Protein AF-A0A8C1HRS9-F1 (afdb_monomer)

Organism: Cyprinus carpio (NCBI:txid7962)

Solvent-accessible surface area (backbone atoms only — not comparable to full-atom values): 5341 Å² total; per-residue (Å²): 142,86,83,87,59,104,59,90,79,57,84,80,65,82,63,84,76,86,75,82,62,82,90,77,55,58,46,78,40,76,22,83,53,67,55,44,83,44,75,45,67,90,46,92,89,53,90,66,69,50,73,48,82,41,48,61,64,68,68,46,60,44,94,85,78,59,52,44,37,26,45,39,83,44,86,74,88,130

InterPro domains:
  IPR002124 Cytochrome c oxidase, subunit Vb [PF01215] (23-72)
  IPR002124 Cytochrome c oxidase, subunit Vb [PS51359] (1-78)
  IPR002124 Cytochrome c oxidase, subunit Vb [PTHR10122] (2-78)
  IPR036972 Cytochrome c oxidase, subunit Vb superfamily [G3DSA:2.60.11.10] (1-78)

Secondary structure (DSSP, 8-state):
---SSS----TT--SPPPP---SSSPEEEEESSSEEEEEE--STT--PPEEEEEEBSSPEEPTTT--EEEEEE-PPP-

Foldseek 3Di:
DPPPDPDPDPVPCPDDQDDDDPDPDAREDEDQDQKDWDWDDPDPPDPDTQIDIDGADAWDARPPPRGTHHYDYDDDDD

Mean predicted aligned error: 8.27 Å

Sequence (78 aa):
EASKKGTCTDPYSILKPQEYPLNKNPLIVSSVTNERIAGCVYEEDKTAVVWFWLHQGEAQRCPCCGSNYKLVPHELPH

Structure (mmCIF, N/CA/C/O backbone):
data_AF-A0A8C1HRS9-F1
#
_entry.id   AF-A0A8C1HRS9-F1
#
loop_
_atom_site.group_PDB
_atom_site.id
_atom_site.type_symbol
_atom_site.label_atom_id
_atom_site.label_alt_id
_atom_site.label_comp_id
_atom_site.label_asym_id
_atom_site.label_entity_id
_atom_site.label_seq_id
_atom_site.pdbx_PDB_ins_code
_atom_site.Cartn_x
_atom_site.Cartn_y
_atom_site.Cartn_z
_a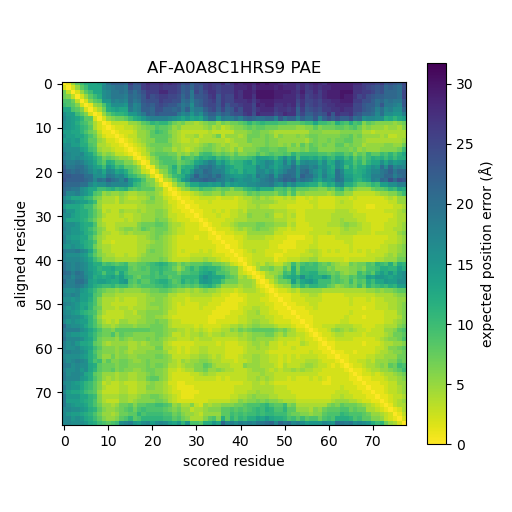tom_site.occupancy
_atom_site.B_iso_or_equiv
_atom_site.auth_seq_id
_atom_site.auth_comp_id
_atom_site.auth_asym_id
_atom_site.auth_atom_id
_atom_site.pdbx_PDB_model_num
ATOM 1 N N . GLU A 1 1 ? 12.625 14.247 23.663 1.00 31.14 1 GLU A N 1
ATOM 2 C CA . GLU A 1 1 ? 12.048 13.111 24.419 1.00 31.14 1 GLU A CA 1
ATOM 3 C C . GLU A 1 1 ? 10.733 12.604 23.798 1.00 31.14 1 GLU A C 1
ATOM 5 O O . GLU A 1 1 ? 9.696 12.632 24.440 1.00 31.14 1 GLU A O 1
ATOM 10 N N . ALA A 1 2 ? 10.752 12.107 22.555 1.00 35.00 2 ALA A N 1
ATOM 11 C CA . ALA A 1 2 ? 9.552 11.579 21.876 1.00 35.00 2 ALA A CA 1
ATOM 12 C C . ALA A 1 2 ? 9.713 10.105 21.448 1.00 35.00 2 ALA A C 1
ATOM 14 O O . ALA A 1 2 ? 9.075 9.643 20.513 1.00 35.00 2 ALA A O 1
ATOM 15 N N . SER A 1 3 ? 10.598 9.363 22.126 1.00 36.97 3 SER A N 1
ATOM 16 C CA . SER A 1 3 ? 11.001 7.996 21.752 1.00 36.97 3 SER A CA 1
ATOM 17 C C . SER A 1 3 ? 10.544 6.939 22.772 1.00 36.97 3 SER A C 1
ATOM 19 O O . SER A 1 3 ? 11.273 6.013 23.114 1.00 36.97 3 SER A O 1
ATOM 21 N N . LYS A 1 4 ? 9.335 7.092 23.329 1.00 39.81 4 LYS A N 1
ATOM 22 C CA . LYS A 1 4 ? 8.738 6.119 24.265 1.00 39.81 4 LYS A CA 1
ATOM 23 C C . LYS A 1 4 ? 7.305 5.762 23.870 1.00 39.81 4 LYS A C 1
ATOM 25 O O . LYS A 1 4 ? 6.360 6.042 24.594 1.00 39.81 4 LYS A O 1
ATOM 30 N N . LYS A 1 5 ? 7.168 5.152 22.697 1.00 38.66 5 LYS A N 1
ATOM 31 C CA . LYS A 1 5 ? 6.137 4.183 22.279 1.00 38.66 5 LYS A CA 1
ATOM 32 C C . LYS A 1 5 ? 6.565 3.730 20.883 1.00 38.66 5 LYS A C 1
ATOM 34 O O . LYS A 1 5 ? 7.060 4.552 20.125 1.00 38.66 5 LYS A O 1
ATOM 39 N N . GLY A 1 6 ? 6.467 2.441 20.568 1.00 40.25 6 GLY A N 1
ATOM 40 C CA . GLY A 1 6 ? 6.966 1.818 19.329 1.00 40.25 6 GLY A CA 1
ATOM 41 C C . GLY A 1 6 ? 6.246 2.235 18.038 1.00 40.25 6 GLY A C 1
ATOM 42 O O . GLY A 1 6 ? 6.013 1.407 17.169 1.00 40.25 6 GLY A O 1
ATOM 43 N N . THR A 1 7 ? 5.883 3.504 17.923 1.00 43.00 7 THR A N 1
ATOM 44 C CA . THR A 1 7 ? 5.305 4.166 16.764 1.00 43.00 7 THR A CA 1
ATOM 45 C C . THR A 1 7 ? 5.997 5.519 16.680 1.00 43.00 7 THR A C 1
ATOM 47 O O . THR A 1 7 ? 5.677 6.439 17.433 1.00 43.00 7 THR A O 1
ATOM 50 N N . CYS A 1 8 ? 6.977 5.645 15.787 1.00 44.91 8 CYS A N 1
ATOM 51 C CA . CYS A 1 8 ? 7.308 6.952 15.238 1.00 44.91 8 CYS A CA 1
ATOM 52 C C . CYS A 1 8 ? 6.064 7.364 14.443 1.00 44.91 8 CYS A C 1
ATOM 54 O O . CYS A 1 8 ? 5.875 6.924 13.312 1.00 44.91 8 CYS A O 1
ATOM 56 N N . THR A 1 9 ? 5.113 8.019 15.112 1.00 64.31 9 THR A N 1
ATOM 57 C CA . THR A 1 9 ? 3.819 8.351 14.523 1.00 64.31 9 THR A CA 1
ATOM 58 C C . THR A 1 9 ? 4.071 9.485 13.549 1.00 64.31 9 THR A C 1
ATOM 60 O O . THR A 1 9 ? 4.186 10.640 13.947 1.00 64.31 9 THR A O 1
ATOM 63 N N . ASP A 1 10 ? 4.233 9.125 12.285 1.00 75.06 10 ASP A N 1
ATOM 64 C CA . ASP A 1 10 ? 4.184 10.028 11.149 1.00 75.06 10 ASP A CA 1
ATOM 65 C C . ASP A 1 10 ? 2.741 10.035 10.618 1.00 75.06 10 ASP A C 1
ATOM 67 O O . ASP A 1 10 ? 2.416 9.281 9.695 1.00 75.06 10 ASP A O 1
ATOM 71 N N . PRO A 1 11 ? 1.829 10.817 11.236 1.00 80.38 11 PRO A N 1
ATOM 72 C CA . PRO A 1 11 ? 0.424 10.846 10.832 1.00 80.38 11 PRO A CA 1
ATOM 73 C C . PRO A 1 11 ? 0.268 11.337 9.390 1.00 80.38 11 PRO A C 1
ATOM 75 O O . PRO A 1 11 ? -0.659 10.942 8.690 1.00 80.38 11 PRO A O 1
ATOM 78 N N . TYR A 1 12 ? 1.210 12.152 8.916 1.00 82.50 12 TYR A N 1
ATOM 79 C CA . TYR A 1 12 ? 1.142 12.804 7.616 1.00 82.50 12 TYR A CA 1
ATOM 80 C C . TYR A 1 12 ? 1.943 12.090 6.518 1.00 82.50 12 TYR A C 1
ATOM 82 O O . TYR A 1 12 ? 2.034 12.616 5.413 1.00 82.50 12 TYR A O 1
ATOM 90 N N . SER A 1 13 ? 2.468 10.883 6.771 1.00 82.25 13 SER A N 1
ATOM 91 C CA . SER A 1 13 ? 3.241 10.099 5.786 1.00 82.25 13 SER A CA 1
ATOM 92 C C . SER A 1 13 ? 4.412 10.883 5.152 1.00 82.25 13 SER A C 1
ATOM 94 O O . SER A 1 13 ? 4.674 10.755 3.957 1.00 82.25 13 SER A O 1
ATOM 96 N N . ILE A 1 14 ? 5.088 11.728 5.935 1.00 84.12 14 ILE A N 1
ATOM 97 C CA . ILE A 1 14 ? 6.262 12.515 5.534 1.00 84.12 14 ILE A CA 1
ATOM 98 C C . ILE A 1 14 ? 7.484 11.613 5.312 1.00 84.12 14 ILE A C 1
ATOM 100 O O . ILE A 1 14 ? 8.322 11.884 4.450 1.00 84.12 14 ILE A O 1
ATOM 104 N N . LEU A 1 15 ? 7.617 10.552 6.103 1.00 83.00 15 LEU A N 1
ATOM 105 C CA . LEU A 1 15 ? 8.744 9.635 6.059 1.00 83.00 15 LEU A CA 1
ATOM 106 C C . LEU A 1 15 ? 8.456 8.471 5.113 1.00 83.00 15 LEU A C 1
ATOM 108 O O . LEU A 1 15 ? 7.331 7.978 5.002 1.00 83.00 15 LEU A O 1
ATOM 112 N N . LYS A 1 16 ? 9.514 7.980 4.458 1.00 76.88 16 LYS A N 1
ATOM 113 C CA . LYS A 1 16 ? 9.427 6.748 3.674 1.00 76.88 16 LYS A CA 1
ATOM 114 C C . LYS A 1 16 ? 9.027 5.595 4.613 1.00 76.88 16 LYS A C 1
ATOM 116 O O . LYS A 1 16 ? 9.689 5.408 5.639 1.00 76.88 16 LYS A O 1
ATOM 121 N N . PRO A 1 17 ? 7.985 4.811 4.280 1.00 72.50 17 PRO A N 1
ATOM 122 C CA . PRO A 1 17 ? 7.629 3.62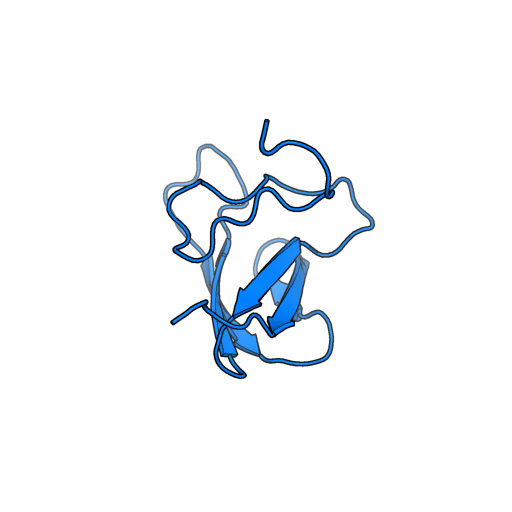0 5.040 1.00 72.50 17 PRO A CA 1
ATOM 123 C C . PRO A 1 17 ? 8.797 2.632 5.108 1.00 72.50 17 PRO A C 1
ATOM 125 O O . PRO A 1 17 ? 9.608 2.556 4.184 1.00 72.50 17 PRO A O 1
ATOM 128 N N . GLN A 1 18 ? 8.866 1.864 6.196 1.00 65.69 18 GLN A N 1
ATOM 129 C CA . GLN A 1 18 ? 9.925 0.877 6.394 1.00 65.69 18 GLN A CA 1
ATOM 130 C C . GLN A 1 18 ? 9.912 -0.175 5.274 1.00 65.69 18 GLN A C 1
ATOM 132 O O . GLN A 1 18 ? 8.851 -0.653 4.865 1.00 65.69 18 GLN A O 1
ATOM 137 N N . GLU A 1 19 ? 11.097 -0.525 4.776 1.00 63.72 19 GLU A N 1
ATOM 138 C CA . GLU A 1 19 ? 11.253 -1.473 3.676 1.00 63.72 19 GLU A CA 1
ATOM 139 C C . GLU A 1 19 ? 11.011 -2.926 4.108 1.00 63.72 19 GLU A C 1
ATOM 141 O O . GLU A 1 19 ? 11.215 -3.308 5.259 1.00 63.72 19 GLU A O 1
ATOM 146 N N . TYR A 1 20 ? 10.534 -3.697 3.130 1.00 59.59 20 TYR A N 1
ATOM 147 C CA . TYR A 1 20 ? 10.331 -5.145 3.075 1.00 59.59 20 TYR A CA 1
ATOM 148 C C . TYR A 1 20 ? 10.607 -5.950 4.369 1.00 59.59 20 TYR A C 1
ATOM 150 O O . TYR A 1 20 ? 11.756 -6.288 4.665 1.00 59.59 20 TYR A O 1
ATOM 158 N N . PRO A 1 21 ? 9.572 -6.361 5.127 1.00 56.09 21 PRO A N 1
ATOM 159 C CA . PRO A 1 21 ? 9.766 -7.299 6.228 1.00 56.09 21 PRO A CA 1
ATOM 160 C C . PRO A 1 21 ? 10.210 -8.679 5.715 1.00 56.09 21 PRO A C 1
ATOM 162 O O . PRO A 1 21 ? 9.646 -9.224 4.765 1.00 56.09 21 PRO A O 1
ATOM 165 N N . LEU A 1 22 ? 11.199 -9.280 6.385 1.00 54.19 22 LEU A N 1
ATOM 166 C CA . LEU A 1 22 ? 11.698 -10.627 6.095 1.00 54.19 22 LEU A CA 1
ATOM 167 C C . LEU A 1 22 ? 10.563 -11.671 6.232 1.00 54.19 22 LEU A C 1
ATOM 1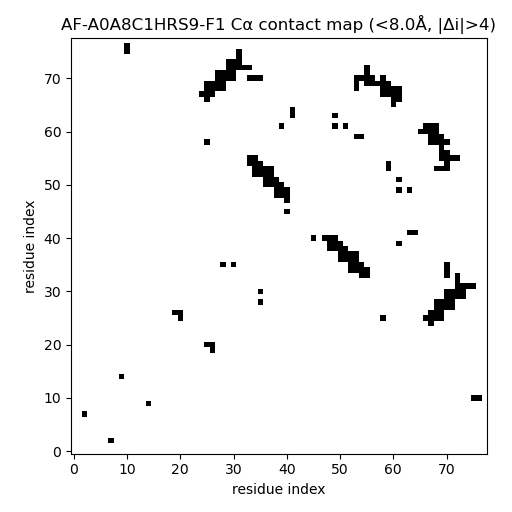69 O O . LEU A 1 22 ? 10.187 -12.080 7.330 1.00 54.19 22 LEU A O 1
ATOM 173 N N . ASN A 1 23 ? 10.013 -12.082 5.088 1.00 55.91 23 ASN A N 1
ATOM 174 C CA . ASN A 1 23 ? 9.252 -13.300 4.765 1.00 55.91 23 ASN A CA 1
ATOM 175 C C . ASN A 1 23 ? 8.056 -13.772 5.619 1.00 55.91 23 ASN A C 1
ATOM 177 O O . ASN A 1 23 ? 7.416 -14.742 5.214 1.00 55.91 23 ASN A O 1
ATOM 181 N N . LYS A 1 24 ? 7.689 -13.148 6.745 1.00 60.22 24 LYS A N 1
ATOM 182 C CA . LYS A 1 24 ? 6.533 -13.614 7.550 1.00 60.22 24 LYS A CA 1
ATOM 183 C C . LYS A 1 24 ? 5.553 -12.538 7.995 1.00 60.22 24 LYS A C 1
ATOM 185 O O . LYS A 1 24 ? 4.415 -12.875 8.312 1.00 60.22 24 LYS A O 1
ATOM 190 N N . ASN A 1 25 ? 5.944 -11.268 7.972 1.00 72.19 25 ASN A N 1
ATOM 191 C CA . ASN A 1 25 ? 5.078 -10.195 8.447 1.00 72.19 25 ASN A CA 1
ATOM 192 C C . ASN A 1 25 ? 4.518 -9.402 7.260 1.00 72.19 25 ASN A C 1
ATOM 194 O O . ASN A 1 25 ? 5.280 -9.063 6.357 1.00 72.19 25 ASN A O 1
ATOM 198 N N . PRO A 1 26 ? 3.206 -9.112 7.225 1.00 82.12 26 PRO A N 1
ATOM 199 C CA . PRO A 1 26 ? 2.645 -8.242 6.202 1.00 82.12 26 PRO A CA 1
ATOM 200 C C . PRO A 1 26 ? 3.159 -6.811 6.385 1.00 82.12 26 PRO A C 1
ATOM 202 O O . PRO A 1 26 ? 3.331 -6.349 7.516 1.00 82.12 26 PRO A O 1
ATOM 205 N N . LEU A 1 27 ? 3.358 -6.095 5.278 1.00 85.38 27 LEU A N 1
ATOM 206 C CA . LEU A 1 27 ? 3.626 -4.665 5.310 1.00 85.38 27 LEU A CA 1
ATOM 207 C C . LEU A 1 27 ? 2.381 -3.946 5.832 1.00 85.38 27 LEU A C 1
ATOM 209 O O . LEU A 1 27 ? 1.301 -4.055 5.248 1.00 85.38 27 LEU A O 1
ATOM 213 N N . ILE A 1 28 ? 2.533 -3.231 6.942 1.00 86.38 28 ILE A N 1
ATOM 214 C CA . ILE A 1 28 ? 1.436 -2.492 7.558 1.00 86.38 28 ILE A CA 1
ATOM 215 C C . ILE A 1 28 ? 1.284 -1.148 6.854 1.00 86.38 28 ILE A C 1
ATOM 217 O O . ILE A 1 28 ? 2.210 -0.340 6.829 1.00 86.38 28 ILE A O 1
ATOM 221 N N . VAL A 1 29 ? 0.102 -0.911 6.298 1.00 87.62 29 VAL A N 1
ATOM 222 C CA . VAL A 1 29 ? -0.258 0.322 5.601 1.00 87.62 29 VAL A CA 1
ATOM 223 C C . VAL A 1 29 ? -1.351 1.014 6.407 1.00 87.62 29 VAL A C 1
ATOM 225 O O . VAL A 1 29 ? -2.455 0.490 6.533 1.00 87.62 29 VAL A O 1
ATOM 228 N N . SER A 1 30 ? -1.054 2.181 6.974 1.00 88.06 30 SER A N 1
ATOM 229 C CA . SER A 1 30 ? -2.055 2.987 7.680 1.00 88.06 30 SER A CA 1
ATOM 230 C C . SER A 1 30 ? -3.030 3.626 6.688 1.00 88.06 30 SER A C 1
ATOM 232 O O . SER A 1 30 ? -2.629 4.027 5.600 1.00 88.06 30 SER A O 1
ATOM 234 N N . SER A 1 31 ? -4.310 3.748 7.021 1.00 87.38 31 SER A N 1
ATOM 235 C CA . SER A 1 31 ? -5.249 4.559 6.237 1.00 87.38 31 SER A CA 1
ATOM 236 C C . SER A 1 31 ? -6.302 5.184 7.137 1.00 87.38 31 SER A C 1
ATOM 238 O O . SER A 1 31 ? -6.728 4.565 8.107 1.00 87.38 31 SER A O 1
ATOM 240 N N . VAL A 1 32 ? -6.730 6.399 6.800 1.00 90.12 32 VAL A N 1
ATOM 241 C CA . VAL A 1 32 ? -7.875 7.066 7.444 1.00 90.12 32 VAL A CA 1
ATOM 242 C C . VAL A 1 32 ? -9.215 6.550 6.909 1.00 90.12 32 VAL A C 1
ATOM 244 O O . VAL A 1 32 ? -10.253 6.739 7.531 1.00 90.12 32 VAL A O 1
ATOM 247 N N . THR A 1 33 ? -9.191 5.889 5.750 1.00 89.12 33 THR A N 1
ATOM 248 C CA . THR A 1 33 ? -10.344 5.285 5.073 1.00 89.12 33 THR A CA 1
ATOM 249 C C . THR A 1 33 ? -10.201 3.762 4.994 1.00 89.12 33 THR A C 1
ATOM 251 O O . THR A 1 33 ? -9.152 3.193 5.299 1.00 89.12 33 THR A O 1
ATOM 254 N N . ASN A 1 34 ? -11.247 3.091 4.509 1.00 90.88 34 ASN A N 1
ATOM 255 C CA . ASN A 1 34 ? -11.277 1.632 4.360 1.00 90.88 34 ASN A CA 1
ATOM 256 C C . ASN A 1 34 ? -10.449 1.112 3.170 1.00 90.88 34 ASN A C 1
ATOM 258 O O . ASN A 1 34 ? -10.382 -0.095 2.955 1.00 90.88 34 ASN A O 1
ATOM 262 N N . GLU A 1 35 ? -9.833 1.990 2.380 1.00 92.19 35 GLU A N 1
ATOM 263 C CA . GLU A 1 35 ? -8.982 1.608 1.255 1.00 92.19 35 GLU A CA 1
ATOM 264 C C . GLU A 1 35 ? -7.855 2.620 1.028 1.00 92.19 35 GLU A C 1
ATOM 266 O O . GLU A 1 35 ? -8.024 3.816 1.261 1.00 92.19 35 GLU A O 1
ATOM 271 N N . ARG A 1 36 ? -6.687 2.149 0.586 1.00 91.94 36 ARG A N 1
ATOM 272 C CA . ARG A 1 36 ? -5.527 2.980 0.239 1.00 91.94 36 ARG A CA 1
ATOM 273 C C . ARG A 1 36 ? -4.838 2.405 -0.991 1.00 91.94 36 ARG A C 1
ATOM 275 O O . ARG A 1 36 ? -4.711 1.193 -1.135 1.00 91.94 36 ARG A O 1
ATOM 282 N N . ILE A 1 37 ? -4.355 3.276 -1.869 1.00 91.62 37 ILE A N 1
ATOM 283 C CA . ILE A 1 37 ? -3.530 2.856 -3.002 1.00 91.62 37 ILE A CA 1
ATOM 284 C C . ILE A 1 37 ? -2.155 2.432 -2.470 1.00 91.62 37 ILE A C 1
ATOM 286 O O . ILE A 1 37 ? -1.475 3.216 -1.802 1.00 91.62 37 ILE A O 1
ATOM 290 N N . ALA A 1 38 ? -1.745 1.202 -2.774 1.00 90.94 38 ALA A N 1
ATOM 291 C CA . ALA A 1 38 ? -0.423 0.678 -2.460 1.00 90.94 38 ALA A CA 1
ATOM 292 C C . ALA A 1 38 ? 0.437 0.625 -3.729 1.00 90.94 38 ALA A C 1
ATOM 294 O O . ALA A 1 38 ? -0.013 0.165 -4.781 1.00 90.94 38 ALA A O 1
ATOM 295 N N . GLY A 1 39 ? 1.677 1.102 -3.614 1.00 90.50 39 GLY A N 1
ATOM 296 C CA . GLY A 1 39 ? 2.699 1.004 -4.652 1.00 90.50 39 GLY A CA 1
ATOM 297 C C . GLY A 1 39 ? 3.765 -0.007 -4.242 1.00 90.50 39 GLY A C 1
ATOM 298 O O . GLY A 1 39 ? 4.366 0.122 -3.176 1.00 90.50 39 GLY A O 1
ATOM 299 N N . CYS A 1 40 ? 3.994 -1.019 -5.073 1.00 88.00 40 CYS A N 1
ATOM 300 C CA . CYS A 1 40 ? 5.047 -2.006 -4.875 1.00 88.00 40 CYS A CA 1
ATOM 301 C C . CYS A 1 40 ? 6.165 -1.798 -5.899 1.00 88.00 40 CYS A C 1
ATOM 303 O O . CYS A 1 40 ? 5.943 -1.908 -7.107 1.00 88.00 40 CYS A O 1
ATOM 305 N N . VAL A 1 41 ? 7.366 -1.533 -5.390 1.00 86.06 41 VAL A N 1
ATOM 306 C CA . VAL A 1 41 ? 8.625 -1.616 -6.133 1.00 86.06 41 VAL A CA 1
ATOM 307 C C . VAL A 1 41 ? 9.323 -2.868 -5.626 1.00 86.06 41 VAL A C 1
ATOM 309 O O . VAL A 1 41 ? 9.707 -2.936 -4.462 1.00 86.06 41 VAL A O 1
ATOM 312 N N . TYR A 1 42 ? 9.377 -3.904 -6.458 1.00 74.19 42 TYR A N 1
ATOM 313 C CA . TYR A 1 42 ? 9.821 -5.233 -6.030 1.00 74.19 42 TYR A CA 1
ATOM 314 C C . TYR A 1 42 ? 11.315 -5.482 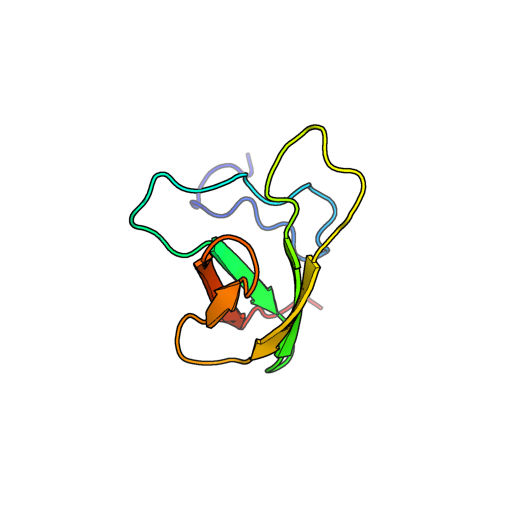-6.257 1.00 74.19 42 TYR A C 1
ATOM 316 O O . TYR A 1 42 ? 11.849 -6.467 -5.760 1.00 74.19 42 TYR A O 1
ATOM 324 N N . GLU A 1 43 ? 11.978 -4.604 -7.001 1.00 75.62 43 GLU A N 1
ATOM 325 C CA . GLU A 1 43 ? 13.411 -4.651 -7.263 1.00 75.62 43 GLU A CA 1
ATOM 326 C C . GLU A 1 43 ? 13.917 -3.212 -7.328 1.00 75.62 43 GLU A C 1
ATOM 328 O O . GLU A 1 43 ? 13.261 -2.364 -7.934 1.00 75.62 43 GLU A O 1
ATOM 333 N N . GLU A 1 44 ? 15.042 -2.934 -6.674 1.00 70.94 44 GLU A N 1
ATOM 334 C CA . GLU A 1 44 ? 15.558 -1.574 -6.471 1.00 70.94 44 GLU A CA 1
ATOM 335 C C . GLU A 1 44 ? 15.865 -0.856 -7.797 1.00 70.94 44 GLU A C 1
ATOM 337 O O . GLU A 1 44 ? 15.619 0.340 -7.928 1.00 70.94 44 GLU A O 1
ATOM 342 N N . ASP A 1 45 ? 16.270 -1.615 -8.818 1.00 74.69 45 ASP A N 1
ATOM 343 C CA . ASP A 1 45 ? 16.605 -1.095 -10.147 1.00 74.69 45 ASP A CA 1
ATOM 344 C C . ASP A 1 45 ? 15.390 -0.938 -11.077 1.00 74.69 45 ASP A C 1
ATOM 346 O O . ASP A 1 45 ? 15.511 -0.455 -12.209 1.00 74.69 45 ASP A O 1
ATOM 350 N N . LYS A 1 46 ? 14.192 -1.352 -10.644 1.00 77.38 46 LYS A N 1
ATOM 351 C CA . LYS A 1 46 ? 12.993 -1.260 -11.479 1.00 77.38 46 LYS A CA 1
ATOM 352 C C . LYS A 1 46 ? 12.343 0.108 -11.370 1.00 77.38 46 LYS A C 1
ATOM 354 O O . LYS A 1 46 ? 11.897 0.542 -10.316 1.00 77.38 46 LYS A O 1
ATOM 359 N N . THR A 1 47 ? 12.183 0.744 -12.526 1.00 81.19 47 THR A N 1
ATOM 360 C CA . THR A 1 47 ? 11.494 2.034 -12.681 1.00 81.19 47 THR A CA 1
ATOM 361 C C . THR A 1 47 ? 9.969 1.912 -12.662 1.00 81.19 47 THR A C 1
ATOM 363 O O . THR A 1 47 ? 9.268 2.913 -12.521 1.00 81.19 47 THR A O 1
ATOM 366 N N . ALA A 1 48 ? 9.436 0.697 -12.815 1.00 86.38 48 ALA A N 1
ATOM 367 C CA . ALA A 1 48 ? 8.003 0.443 -12.850 1.00 86.38 48 ALA A CA 1
ATOM 368 C C . ALA A 1 48 ? 7.450 0.171 -11.444 1.00 86.38 48 ALA A C 1
ATOM 370 O O . ALA A 1 48 ? 7.871 -0.769 -10.769 1.00 86.38 48 ALA A O 1
ATOM 371 N N . VAL A 1 49 ? 6.451 0.958 -11.041 1.00 89.19 49 VAL A N 1
ATOM 372 C CA . VAL A 1 49 ? 5.699 0.758 -9.796 1.00 89.19 49 VAL A CA 1
ATOM 373 C C . VAL A 1 49 ? 4.425 -0.023 -10.097 1.00 89.19 49 VAL A C 1
ATOM 375 O O . VAL A 1 49 ? 3.644 0.357 -10.972 1.00 89.19 49 VAL A O 1
ATOM 378 N N . VAL A 1 50 ? 4.192 -1.100 -9.352 1.00 90.50 50 VAL A N 1
ATOM 379 C CA . VAL A 1 50 ? 2.931 -1.846 -9.411 1.00 90.50 50 VAL A CA 1
ATOM 380 C C . VAL A 1 50 ? 1.940 -1.198 -8.454 1.00 90.50 50 VAL A C 1
ATOM 382 O O . VAL A 1 50 ? 2.160 -1.199 -7.243 1.00 90.50 50 VAL A O 1
ATOM 385 N N . TRP A 1 51 ? 0.849 -0.664 -8.995 1.00 91.12 51 TRP A N 1
ATOM 386 C CA . TRP A 1 51 ? -0.206 -0.001 -8.232 1.00 91.12 51 TRP A CA 1
ATOM 387 C C . TRP A 1 51 ? -1.429 -0.899 -8.088 1.00 91.12 51 TRP A C 1
ATOM 389 O O . TRP A 1 51 ? -1.876 -1.505 -9.061 1.00 91.12 51 TRP A O 1
ATOM 399 N N . PHE A 1 52 ? -1.991 -0.967 -6.885 1.00 92.31 52 PHE A N 1
ATOM 400 C CA . PHE A 1 52 ? -3.243 -1.673 -6.628 1.00 92.31 52 PHE A CA 1
ATOM 401 C C . PHE A 1 52 ? -3.984 -1.067 -5.435 1.00 92.31 52 PHE A C 1
ATOM 403 O O . PHE A 1 52 ? -3.394 -0.400 -4.581 1.00 92.31 52 PHE A O 1
ATOM 410 N N . TRP A 1 53 ? -5.293 -1.307 -5.383 1.00 92.69 53 TRP A N 1
ATOM 411 C CA . TRP A 1 53 ? -6.119 -0.936 -4.241 1.00 92.69 53 TRP A CA 1
ATOM 412 C C . TRP A 1 53 ? -5.945 -1.951 -3.115 1.00 92.69 53 TRP A C 1
ATOM 414 O O . TRP A 1 53 ? -6.130 -3.156 -3.306 1.00 92.69 53 TRP A O 1
ATOM 424 N N . LEU A 1 54 ? -5.567 -1.447 -1.945 1.00 93.81 54 LEU A N 1
ATOM 425 C CA . LEU A 1 54 ? -5.537 -2.198 -0.703 1.00 93.81 54 LEU A CA 1
ATOM 426 C C . LEU A 1 54 ? -6.784 -1.832 0.099 1.00 93.81 54 LEU A C 1
ATOM 428 O O . LEU A 1 54 ? -6.976 -0.669 0.439 1.00 93.81 54 LEU A O 1
ATOM 432 N N . HIS A 1 55 ? -7.610 -2.816 0.408 1.00 93.06 55 HIS A N 1
ATOM 433 C CA . HIS A 1 55 ? -8.831 -2.689 1.182 1.00 93.06 55 HIS A CA 1
ATOM 434 C C . HIS A 1 55 ? -8.605 -3.128 2.633 1.00 93.06 55 HIS A C 1
ATOM 436 O O . HIS A 1 55 ? -7.683 -3.878 2.964 1.00 93.06 55 HIS A O 1
ATOM 442 N N . GLN A 1 56 ? -9.464 -2.641 3.520 1.00 90.19 56 GLN A N 1
ATOM 443 C CA . GLN A 1 56 ? -9.495 -3.028 4.920 1.00 90.19 56 GLN A CA 1
ATOM 444 C C . GLN A 1 56 ? -9.896 -4.497 5.077 1.00 90.19 56 GLN A C 1
ATOM 446 O O . GLN A 1 56 ? -10.853 -4.960 4.459 1.00 90.19 56 GLN A O 1
ATOM 451 N N . GLY A 1 57 ? -9.200 -5.212 5.964 1.00 88.31 57 GLY A N 1
ATOM 452 C CA . GLY A 1 57 ? -9.525 -6.590 6.320 1.00 88.31 57 GLY A CA 1
ATOM 453 C C . GLY A 1 57 ? -8.310 -7.508 6.266 1.00 88.31 57 GLY A C 1
ATOM 454 O O .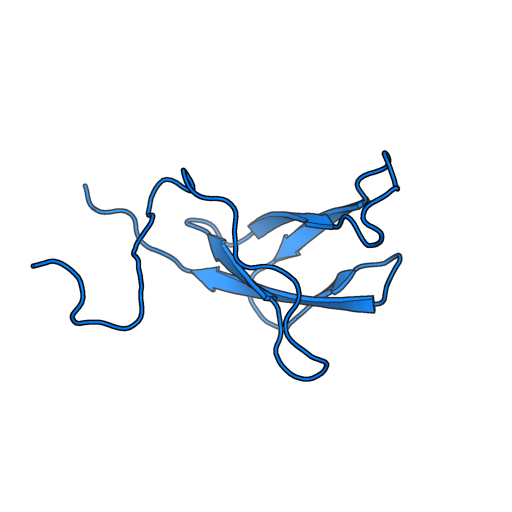 GLY A 1 57 ? -7.319 -7.295 6.975 1.00 88.31 57 GLY A O 1
ATOM 455 N N . GLU A 1 58 ? -8.420 -8.567 5.467 1.00 87.62 58 GLU A N 1
ATOM 456 C CA . GLU A 1 58 ? -7.353 -9.549 5.289 1.00 87.62 58 GLU A CA 1
ATOM 457 C C . GLU A 1 58 ? -6.159 -8.972 4.525 1.00 87.62 58 GLU A C 1
ATOM 459 O O . GLU A 1 58 ? -6.271 -8.007 3.770 1.00 87.62 58 GLU A O 1
ATOM 464 N N . ALA A 1 59 ? -4.984 -9.568 4.734 1.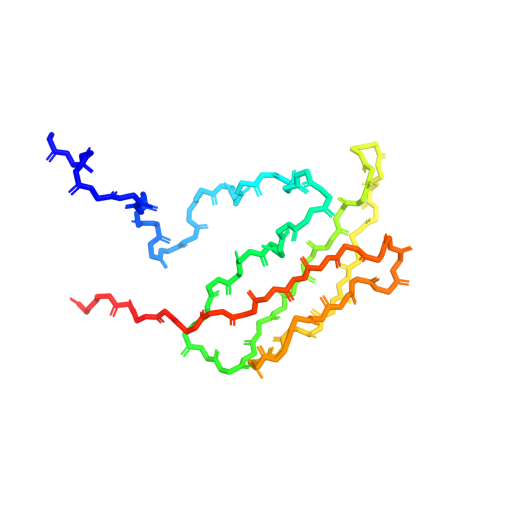00 88.31 59 ALA A N 1
ATOM 465 C CA . ALA A 1 59 ? -3.792 -9.147 4.018 1.00 88.31 59 ALA A CA 1
ATOM 466 C C . ALA A 1 59 ? -3.916 -9.509 2.530 1.00 88.31 59 ALA A C 1
ATOM 468 O O . ALA A 1 59 ? -4.132 -10.670 2.182 1.00 88.31 59 ALA A O 1
ATOM 469 N N . GLN A 1 60 ? -3.731 -8.526 1.654 1.00 91.19 60 GLN A N 1
ATOM 470 C CA . GLN A 1 60 ? -3.724 -8.725 0.209 1.00 91.19 60 GLN A CA 1
ATOM 471 C C . GLN A 1 60 ? -2.294 -8.867 -0.304 1.00 91.19 60 GLN A C 1
ATOM 473 O O . GLN A 1 60 ? -1.3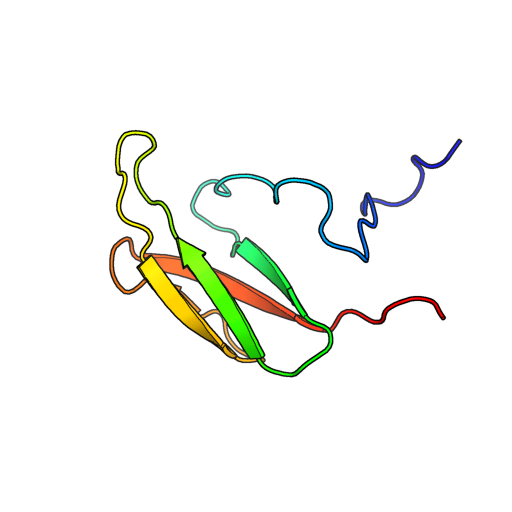41 -8.357 0.290 1.00 91.19 60 GLN A O 1
ATOM 478 N N . ARG A 1 61 ? -2.134 -9.570 -1.425 1.00 89.69 61 ARG A N 1
ATOM 479 C CA . ARG A 1 61 ? -0.829 -9.798 -2.048 1.00 89.69 61 ARG A CA 1
ATOM 480 C C . ARG A 1 61 ? -0.634 -8.905 -3.259 1.00 89.69 61 ARG A C 1
ATOM 482 O O . ARG A 1 61 ? -1.561 -8.710 -4.041 1.00 89.69 61 ARG A O 1
ATOM 489 N N . CYS A 1 62 ? 0.592 -8.421 -3.438 1.00 88.81 62 CYS A N 1
ATOM 490 C CA . CYS A 1 62 ? 0.986 -7.764 -4.678 1.00 88.81 62 CYS A CA 1
ATOM 491 C C . CYS A 1 62 ? 0.844 -8.752 -5.853 1.00 88.81 62 CYS A C 1
ATOM 493 O O . CYS A 1 62 ? 1.362 -9.871 -5.758 1.00 88.81 62 CYS A O 1
ATOM 495 N N . PRO A 1 63 ? 0.209 -8.352 -6.970 1.00 88.00 63 PRO A N 1
ATOM 496 C CA . PRO A 1 63 ? -0.009 -9.231 -8.121 1.00 88.00 63 PRO A CA 1
ATOM 497 C C . PRO A 1 63 ? 1.282 -9.603 -8.867 1.00 88.00 63 PRO A C 1
ATOM 499 O O . PRO A 1 63 ? 1.266 -10.527 -9.672 1.00 88.00 63 PRO A O 1
ATOM 502 N N . CYS A 1 64 ? 2.393 -8.898 -8.620 1.00 86.56 64 CYS A N 1
ATOM 503 C CA . CYS A 1 64 ? 3.663 -9.130 -9.308 1.00 86.56 64 CYS A CA 1
ATOM 504 C C . CYS A 1 64 ? 4.647 -9.982 -8.489 1.00 86.56 64 CYS A C 1
ATOM 506 O O . CYS A 1 64 ? 5.161 -10.974 -8.992 1.00 86.56 64 CYS A O 1
ATOM 508 N N . CYS A 1 65 ? 4.896 -9.625 -7.225 1.00 84.75 65 CYS A N 1
ATOM 509 C CA . CYS A 1 65 ? 5.921 -10.269 -6.388 1.00 84.75 65 CYS A CA 1
ATOM 510 C C . CYS A 1 65 ? 5.360 -11.113 -5.231 1.00 84.75 65 CYS A C 1
ATOM 512 O O . CYS A 1 65 ? 6.118 -11.786 -4.538 1.00 84.75 65 CYS A O 1
ATOM 514 N N . GLY A 1 66 ? 4.046 -11.072 -4.984 1.00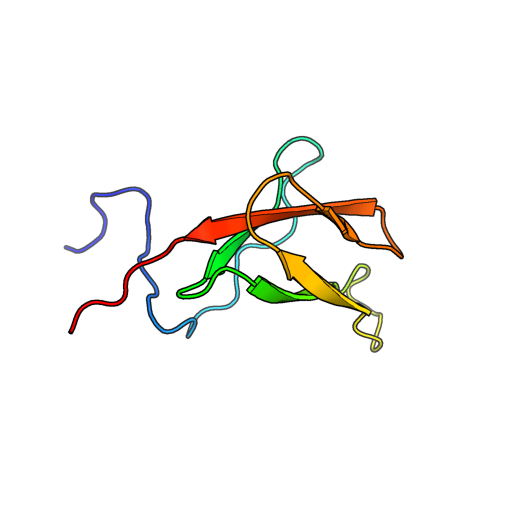 85.44 66 GLY A N 1
ATOM 515 C CA . GLY A 1 66 ? 3.405 -11.850 -3.921 1.00 85.44 66 GLY A CA 1
ATOM 516 C C . GLY A 1 66 ? 3.622 -11.332 -2.494 1.00 85.44 66 GLY A C 1
ATOM 517 O O . GLY A 1 66 ? 3.182 -11.985 -1.546 1.00 85.44 66 GLY A O 1
ATOM 518 N N . SER A 1 67 ? 4.257 -10.170 -2.308 1.00 86.31 67 SER A N 1
ATOM 519 C CA . SER A 1 67 ? 4.437 -9.557 -0.985 1.00 86.31 67 SER A CA 1
ATOM 520 C C . SER A 1 67 ? 3.091 -9.239 -0.335 1.00 86.31 67 SER A C 1
ATOM 522 O O . SER A 1 67 ? 2.157 -8.815 -1.015 1.00 86.31 67 SER A O 1
ATOM 524 N N . ASN A 1 68 ? 2.989 -9.450 0.980 1.00 87.81 68 ASN A N 1
ATOM 525 C CA . ASN A 1 68 ? 1.744 -9.275 1.728 1.00 87.81 68 ASN A CA 1
ATOM 526 C C . ASN A 1 68 ? 1.638 -7.844 2.267 1.00 87.81 68 ASN A C 1
ATOM 528 O O . ASN A 1 68 ? 2.576 -7.348 2.887 1.00 87.81 68 ASN A O 1
ATOM 532 N N . TYR A 1 69 ? 0.475 -7.227 2.095 1.00 89.50 69 TYR A N 1
ATOM 533 C CA . TYR A 1 69 ? 0.128 -5.888 2.560 1.00 89.50 69 TYR A CA 1
ATOM 534 C C . TYR A 1 69 ? -1.124 -5.976 3.424 1.00 89.50 69 TYR A C 1
ATOM 536 O O . TYR A 1 69 ? -2.068 -6.679 3.072 1.00 89.50 69 TYR A O 1
ATOM 544 N N . LYS A 1 70 ? -1.154 -5.266 4.550 1.00 89.81 70 LYS A N 1
ATOM 545 C CA . LYS A 1 70 ? -2.312 -5.219 5.443 1.00 89.81 70 LYS A CA 1
ATOM 546 C C . LYS A 1 70 ? -2.662 -3.778 5.768 1.00 89.81 70 LYS A C 1
ATOM 548 O O . LYS A 1 70 ? -1.825 -3.042 6.288 1.00 89.81 70 LYS A O 1
ATOM 553 N N . LEU A 1 71 ? -3.908 -3.408 5.496 1.00 90.62 71 LEU A N 1
ATOM 554 C CA . LEU A 1 71 ? -4.424 -2.091 5.832 1.00 90.62 71 LEU A CA 1
ATOM 555 C C . LEU A 1 71 ? -4.836 -2.042 7.305 1.00 90.62 71 LEU A C 1
ATOM 557 O O . LEU A 1 71 ? -5.548 -2.922 7.793 1.00 90.62 71 LEU A O 1
ATOM 561 N N . VAL A 1 72 ? -4.371 -1.014 8.010 1.00 88.75 72 VAL A N 1
ATOM 562 C CA . VAL A 1 72 ? -4.710 -0.745 9.409 1.00 88.75 72 VAL A CA 1
ATOM 563 C C . VAL A 1 72 ? -5.343 0.644 9.498 1.00 88.75 72 VAL A C 1
ATOM 565 O O . VAL A 1 72 ? -4.754 1.604 8.994 1.00 88.75 72 VAL A O 1
ATOM 568 N N . PRO A 1 73 ? -6.523 0.774 10.126 1.00 87.69 73 PRO A N 1
ATOM 569 C CA . PRO A 1 73 ? -7.142 2.075 10.327 1.00 87.69 73 PRO A CA 1
ATOM 570 C C . PRO A 1 73 ? -6.259 2.954 11.224 1.00 87.69 73 PRO A C 1
ATOM 572 O O . PRO A 1 73 ? -5.727 2.492 12.235 1.00 87.69 73 PRO A O 1
ATOM 575 N N . HIS A 1 74 ? -6.090 4.215 10.838 1.00 83.31 74 HIS A N 1
ATOM 576 C CA . HIS A 1 74 ? -5.340 5.225 11.576 1.00 83.31 74 HIS A CA 1
ATOM 577 C C . HIS A 1 74 ? -6.164 6.505 11.687 1.00 83.31 74 HIS A C 1
ATOM 579 O O . HIS A 1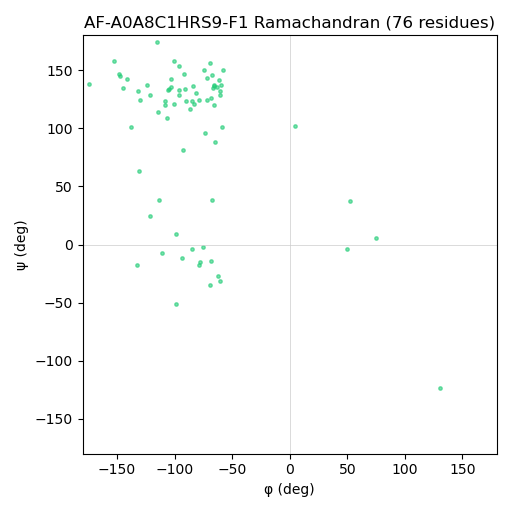 74 ? -6.690 6.992 10.690 1.00 83.31 74 HIS A O 1
ATOM 585 N N . GLU A 1 75 ? -6.247 7.058 12.893 1.00 80.19 75 GLU A N 1
ATOM 586 C CA . GLU A 1 75 ? -6.902 8.338 13.151 1.00 80.19 75 GLU A CA 1
ATOM 587 C C . GLU A 1 75 ? -5.865 9.461 13.158 1.00 80.19 75 GLU A C 1
ATOM 589 O O . GLU A 1 75 ? -4.815 9.346 13.798 1.00 80.19 75 GLU A O 1
ATOM 594 N N . LEU A 1 76 ? -6.165 10.550 12.449 1.00 77.38 76 LEU A N 1
ATOM 595 C CA . LEU A 1 76 ? -5.333 11.747 12.462 1.00 77.38 76 LEU A CA 1
ATOM 596 C C . LEU A 1 76 ? -5.697 12.624 13.666 1.00 77.38 76 LEU A C 1
ATOM 598 O O . LEU A 1 76 ? -6.885 12.839 13.914 1.00 77.38 76 LEU A O 1
ATOM 602 N N . PRO A 1 77 ? -4.706 13.165 14.391 1.00 73.88 77 PRO A N 1
ATOM 603 C CA . PRO A 1 77 ? -4.965 14.189 15.392 1.00 73.88 77 PRO A CA 1
ATOM 604 C C . PRO A 1 77 ? -5.461 15.476 14.710 1.00 73.88 77 PRO A C 1
ATOM 606 O O . PRO A 1 77 ? -4.901 15.888 13.692 1.00 73.88 77 PRO A O 1
ATOM 609 N N . HIS A 1 78 ? -6.515 16.072 15.272 1.00 64.88 78 HIS A N 1
ATOM 610 C CA . HIS A 1 78 ? -7.106 17.342 14.832 1.00 64.88 78 HIS A CA 1
ATOM 611 C C . HIS A 1 78 ? -6.329 18.558 15.337 1.00 64.88 78 HIS A C 1
ATOM 613 O O . HIS A 1 78 ? -5.820 18.498 16.482 1.00 64.88 78 HIS A O 1
#

Radius of gyration: 13.55 Å; Cα contacts (8 Å, |Δi|>4): 104; chains: 1; bounding box: 28×31×37 Å

pLDDT: mean 77.8, std 16.41, range [31.14, 93.81]

Nearest PDB structures (foldseek):
  8gcq-assembly1_S  TM=9.206E-01  e=6.013E-08  Bos taurus
  8ugn-assembly1_8F  TM=9.237E-01  e=6.863E-08  Sus scrofa
  5z62-assembly1_F  TM=9.120E-01  e=5.628E-08  Homo sapiens
  7o3e-assembly1_f  TM=9.243E-01  e=1.976E-07  Mus musculus
  8pw5-assembly1_f  TM=8.978E-01  e=2.938E-07  Mus musculus